Protein AF-A0AAV0VMI8-F1 (afdb_monomer_lite)

Sequence (122 aa):
MCESDPFAATLMYVEM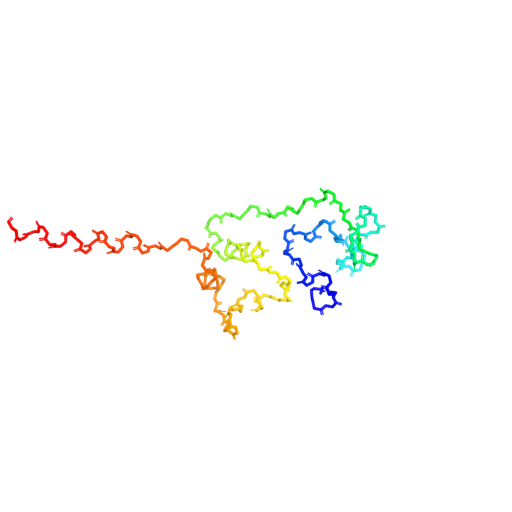PKYYTWNQSTKKFQRRKQGTPVPDWPQVFSTDALGRMYTVHPRNDECFYLRLLLVNVRGPKSFAHLKTVNGHQCQTYREACQLLGLLENDSHWDLTLADSVVSSNA

Foldseek 3Di:
DLVPDVVQQQDQLQQQQQFWDQDPVVRDIDGDQDACDDPPDPSTHGDPDTDDDDDDDVVCVQSVLVVLLSRPPGSQPDPQSSQADPNDRHPGSVVSCVSVVVDDPPVVVVVVVVVVVVPPPD

Structure (mmCIF, N/CA/C/O backbone):
data_AF-A0AAV0VMI8-F1
#
_entry.id   AF-A0AAV0VMI8-F1
#
loop_
_atom_site.group_PDB
_atom_site.id
_atom_site.type_symbol
_atom_site.label_atom_id
_atom_site.label_alt_id
_atom_site.label_comp_id
_atom_site.label_asym_id
_atom_site.label_entity_id
_atom_site.label_seq_id
_atom_site.pdbx_PDB_ins_code
_atom_site.Cartn_x
_atom_site.Cartn_y
_atom_site.Cartn_z
_atom_site.occupancy
_atom_site.B_iso_or_equiv
_atom_site.auth_seq_id
_atom_site.auth_comp_id
_atom_site.auth_asym_id
_atom_site.auth_atom_id
_atom_site.pdbx_PDB_model_num
ATOM 1 N N . MET A 1 1 ? -6.033 -8.830 1.809 1.00 82.38 1 MET A N 1
ATOM 2 C CA . MET A 1 1 ? -6.517 -7.585 2.452 1.00 82.38 1 MET A CA 1
ATOM 3 C C . MET A 1 1 ? -7.243 -6.724 1.429 1.00 82.38 1 MET A C 1
ATOM 5 O O . MET A 1 1 ? -8.460 -6.761 1.455 1.00 82.38 1 MET A O 1
ATOM 9 N N . CYS A 1 2 ? -6.558 -6.060 0.489 1.00 84.69 2 CYS A N 1
ATOM 10 C CA . CYS A 1 2 ? -7.210 -5.330 -0.618 1.00 84.69 2 CYS A CA 1
ATOM 11 C C . CYS A 1 2 ? -8.052 -6.239 -1.534 1.00 84.69 2 CYS A C 1
ATOM 13 O O . CYS A 1 2 ? -8.940 -5.782 -2.236 1.00 84.69 2 CYS A O 1
ATOM 15 N N . GLU A 1 3 ? -7.777 -7.542 -1.530 1.00 85.19 3 GLU A N 1
ATOM 16 C CA . GLU A 1 3 ? -8.587 -8.550 -2.219 1.00 85.19 3 GLU A CA 1
ATOM 17 C C . GLU A 1 3 ? -9.931 -8.840 -1.528 1.00 85.19 3 GLU A C 1
ATOM 19 O O . GLU A 1 3 ? -10.905 -9.158 -2.197 1.00 85.19 3 GLU A O 1
ATOM 24 N N . SER A 1 4 ? -9.990 -8.725 -0.200 1.00 88.06 4 SER A N 1
ATOM 25 C CA . SER A 1 4 ? -11.109 -9.205 0.622 1.00 88.06 4 SER A CA 1
ATOM 26 C C . SER A 1 4 ? -11.920 -8.087 1.280 1.00 88.06 4 SER A C 1
ATOM 28 O O . SER A 1 4 ? -13.030 -8.326 1.738 1.00 88.06 4 SER A O 1
ATOM 30 N N . ASP A 1 5 ? -11.353 -6.886 1.396 1.00 91.25 5 ASP A N 1
ATOM 31 C CA . ASP A 1 5 ? -11.987 -5.724 2.015 1.00 91.25 5 ASP A CA 1
ATOM 32 C C . ASP A 1 5 ? -12.143 -4.614 0.956 1.00 91.25 5 ASP A C 1
ATOM 34 O O . ASP A 1 5 ? -11.132 -4.046 0.532 1.00 91.25 5 ASP A O 1
ATOM 38 N N . PRO A 1 6 ? -13.379 -4.293 0.521 1.00 93.06 6 PRO A N 1
ATOM 39 C CA . PRO A 1 6 ? -13.624 -3.269 -0.494 1.00 93.06 6 PRO A CA 1
ATOM 40 C C . PRO A 1 6 ? -13.078 -1.890 -0.122 1.00 93.06 6 PRO A C 1
ATOM 42 O O . PRO A 1 6 ? -12.616 -1.172 -1.001 1.00 93.06 6 PRO A O 1
ATOM 45 N N . PHE A 1 7 ? -13.069 -1.538 1.168 1.00 94.81 7 PHE A N 1
ATOM 46 C CA . PHE A 1 7 ? -12.501 -0.267 1.618 1.00 94.81 7 PHE A CA 1
ATOM 47 C C . PHE A 1 7 ? -10.974 -0.273 1.504 1.00 94.81 7 PHE A C 1
ATOM 49 O O . PHE A 1 7 ? -10.371 0.689 1.049 1.00 94.81 7 PHE A O 1
ATOM 56 N N . ALA A 1 8 ? -10.323 -1.393 1.832 1.00 93.56 8 ALA A N 1
ATOM 57 C CA . ALA A 1 8 ? -8.879 -1.527 1.642 1.00 93.56 8 ALA A CA 1
ATOM 58 C C . ALA A 1 8 ? -8.469 -1.345 0.171 1.00 93.56 8 ALA A C 1
ATOM 60 O O . ALA A 1 8 ? -7.399 -0.809 -0.109 1.00 93.56 8 ALA A O 1
ATOM 61 N N . ALA A 1 9 ? -9.320 -1.767 -0.769 1.00 93.56 9 ALA A N 1
ATOM 62 C CA . ALA A 1 9 ? -9.074 -1.616 -2.200 1.00 93.56 9 ALA A CA 1
ATOM 63 C C . ALA A 1 9 ? -9.116 -0.154 -2.686 1.00 93.56 9 ALA A C 1
ATOM 65 O O . ALA A 1 9 ? -8.586 0.135 -3.757 1.00 93.56 9 ALA A O 1
ATOM 66 N N . THR A 1 10 ? -9.704 0.774 -1.921 1.00 93.81 10 THR A N 1
ATOM 67 C CA . THR A 1 10 ? -9.734 2.200 -2.289 1.00 93.81 10 THR A CA 1
ATOM 68 C C . THR A 1 10 ? -8.496 2.967 -1.826 1.00 93.81 10 THR A C 1
ATOM 70 O O . THR A 1 10 ? -8.305 4.110 -2.238 1.00 93.81 10 THR A O 1
ATOM 73 N N . LEU A 1 11 ? -7.668 2.366 -0.967 1.00 92.94 11 LEU A N 1
ATOM 74 C CA . LEU A 1 11 ? -6.557 3.034 -0.293 1.00 92.94 11 LEU A CA 1
ATOM 75 C C . LEU A 1 11 ? -5.218 2.787 -0.986 1.00 92.94 11 LEU A C 1
ATOM 77 O O . LEU A 1 11 ? -4.942 1.696 -1.489 1.00 92.94 11 LEU A O 1
ATOM 81 N N . MET A 1 12 ? -4.345 3.788 -0.945 1.00 91.75 12 MET A N 1
ATOM 82 C CA . MET A 1 12 ? -2.913 3.604 -1.179 1.00 91.75 12 MET A CA 1
ATOM 83 C C . MET A 1 12 ? -2.264 2.988 0.065 1.00 91.75 12 MET A C 1
ATOM 85 O O . MET A 1 12 ? -2.754 3.135 1.189 1.00 91.75 12 MET A O 1
ATOM 89 N N . TYR A 1 13 ? -1.111 2.335 -0.099 1.00 89.81 13 TYR A N 1
ATOM 90 C CA . TYR A 1 13 ? -0.442 1.690 1.036 1.00 89.81 13 TYR A CA 1
ATOM 91 C C . TYR A 1 13 ? -0.073 2.694 2.145 1.00 89.81 13 TYR A C 1
ATOM 93 O O . TYR A 1 13 ? -0.163 2.373 3.330 1.00 89.81 13 TYR A O 1
ATOM 101 N N . VAL A 1 14 ? 0.289 3.931 1.775 1.00 89.12 14 VAL A N 1
ATOM 102 C CA . VAL A 1 14 ? 0.594 5.020 2.727 1.00 89.12 14 VAL A CA 1
ATOM 103 C C . VAL A 1 14 ? -0.594 5.423 3.600 1.00 89.12 14 VAL A C 1
ATOM 105 O O . VAL A 1 14 ? -0.400 5.865 4.731 1.00 89.12 14 VAL A O 1
ATOM 108 N N . GLU A 1 15 ? -1.817 5.245 3.105 1.00 92.06 15 GLU A N 1
ATOM 109 C CA . GLU A 1 15 ? -3.047 5.604 3.814 1.00 92.06 15 GLU A CA 1
ATOM 110 C C . GLU A 1 15 ? -3.493 4.488 4.759 1.00 92.06 15 GLU A C 1
ATOM 112 O O . GLU A 1 15 ? -4.260 4.725 5.689 1.00 92.06 15 GLU A O 1
ATOM 117 N N . MET A 1 16 ? -2.996 3.264 4.565 1.00 92.44 16 MET A N 1
ATOM 118 C CA . MET A 1 16 ? -3.454 2.093 5.305 1.00 92.44 16 MET A CA 1
ATOM 119 C C . MET A 1 16 ? -3.379 2.248 6.827 1.00 92.44 16 MET A C 1
ATOM 121 O O . MET A 1 16 ? -4.359 1.922 7.504 1.00 92.44 16 MET A O 1
ATOM 125 N N . PRO A 1 17 ? -2.291 2.794 7.405 1.00 93.56 17 PRO A N 1
ATOM 126 C CA . PRO A 1 17 ? -2.172 2.958 8.852 1.00 93.56 17 PRO A CA 1
ATOM 127 C C . PRO A 1 17 ? -3.214 3.899 9.464 1.00 93.56 17 PRO A C 1
ATOM 129 O O . PRO A 1 17 ? -3.519 3.743 10.649 1.00 93.56 17 PRO A O 1
ATOM 132 N N . LYS A 1 18 ? -3.812 4.802 8.672 1.00 95.00 18 LYS A N 1
ATOM 133 C CA . LYS A 1 18 ? -4.903 5.689 9.105 1.00 95.00 18 LYS A CA 1
ATOM 134 C C . LYS A 1 18 ? -6.144 4.903 9.523 1.00 95.00 18 LYS A C 1
ATOM 136 O O . LYS A 1 18 ? -6.803 5.294 10.486 1.00 95.00 18 LYS A O 1
ATOM 141 N N . TYR A 1 19 ? -6.417 3.781 8.853 1.00 95.56 19 TYR A N 1
ATOM 142 C CA . TYR A 1 19 ? -7.660 3.012 8.998 1.00 95.56 19 TYR A CA 1
ATOM 143 C C . TYR A 1 19 ? -7.463 1.588 9.521 1.00 95.56 19 TYR A C 1
ATOM 145 O O . TYR A 1 19 ? -8.390 0.994 10.071 1.00 95.56 19 TYR A O 1
ATOM 153 N N . TYR A 1 20 ? -6.262 1.032 9.383 1.00 94.75 20 TYR A N 1
ATOM 154 C CA . TYR A 1 20 ? -5.935 -0.334 9.772 1.00 94.75 20 TYR A CA 1
ATOM 155 C C . TYR A 1 20 ? -4.783 -0.359 10.773 1.00 94.75 20 TYR A C 1
ATOM 157 O O . TYR A 1 20 ? -3.926 0.523 10.813 1.00 94.75 20 TYR A O 1
ATOM 165 N N . THR A 1 21 ? -4.756 -1.408 11.588 1.00 93.56 21 THR A N 1
ATOM 166 C CA . THR A 1 21 ? -3.662 -1.702 12.513 1.00 93.56 21 THR A CA 1
ATOM 167 C C . THR A 1 21 ? -3.278 -3.173 12.430 1.00 93.56 21 THR A C 1
ATOM 169 O O . THR A 1 21 ? -4.102 -4.022 12.082 1.00 93.56 21 THR A O 1
ATOM 172 N N . TRP A 1 22 ? -2.025 -3.485 12.743 1.00 92.19 22 TRP A N 1
ATOM 173 C CA . TRP A 1 22 ? -1.535 -4.856 12.773 1.00 92.19 22 TRP A CA 1
ATOM 174 C C . TRP A 1 22 ? -1.997 -5.569 14.046 1.00 92.19 22 TRP A C 1
ATOM 176 O O . TRP A 1 22 ? -1.670 -5.156 15.158 1.00 92.19 22 TRP A O 1
ATOM 186 N N . ASN A 1 23 ? -2.734 -6.668 13.891 1.00 93.12 23 ASN A N 1
ATOM 187 C CA . ASN A 1 23 ? -3.047 -7.569 14.991 1.00 93.12 23 ASN A CA 1
ATOM 188 C C . ASN A 1 23 ? -1.942 -8.628 15.103 1.00 93.12 23 ASN A C 1
ATOM 190 O O . ASN A 1 23 ? -1.799 -9.496 14.239 1.00 93.12 23 ASN A O 1
ATOM 194 N N . GLN A 1 24 ? -1.158 -8.557 16.181 1.00 92.94 24 GLN A N 1
ATOM 195 C CA . GLN A 1 24 ? -0.025 -9.458 16.398 1.00 92.94 24 GLN A CA 1
ATOM 196 C C . GLN A 1 24 ? -0.430 -10.919 16.620 1.00 92.94 24 GLN A C 1
ATOM 198 O O . GLN A 1 24 ? 0.352 -11.800 16.259 1.00 92.94 24 GLN A O 1
ATOM 203 N N . SER A 1 25 ? -1.615 -11.169 17.186 1.00 94.62 25 SER A N 1
ATOM 204 C CA . SER A 1 25 ? -2.120 -12.518 17.459 1.00 94.62 25 SER A CA 1
ATOM 205 C C . SER A 1 25 ? -2.558 -13.202 16.167 1.00 94.62 25 SER A C 1
ATOM 207 O O . SER A 1 25 ? -2.108 -14.303 15.866 1.00 94.62 25 SER A O 1
ATOM 209 N N . THR A 1 26 ? -3.355 -12.518 15.344 1.00 93.19 26 THR A N 1
ATOM 210 C CA . THR A 1 26 ? -3.866 -13.095 14.090 1.00 93.19 26 THR A CA 1
ATOM 211 C C . THR A 1 26 ? -2.911 -12.929 12.908 1.00 93.19 26 THR A C 1
ATOM 213 O O . THR A 1 26 ? -3.228 -13.404 11.821 1.00 93.19 26 THR A O 1
ATOM 216 N N . LYS A 1 27 ? -1.789 -12.210 13.088 1.00 91.69 27 LYS A N 1
ATOM 217 C CA . LYS A 1 27 ? -0.824 -11.828 12.036 1.00 91.69 27 LYS A CA 1
ATOM 218 C C . LYS A 1 27 ? -1.509 -11.248 10.797 1.00 91.69 27 LYS A C 1
ATOM 220 O O . LYS A 1 27 ? -1.183 -11.577 9.658 1.00 91.69 27 LYS A O 1
ATOM 225 N N . LYS A 1 28 ? -2.512 -10.405 11.031 1.00 91.12 28 LYS A N 1
ATOM 226 C CA . LYS A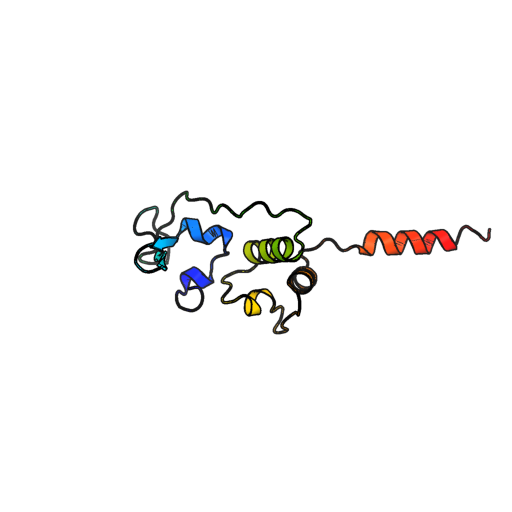 1 28 ? -3.314 -9.772 9.984 1.00 91.12 28 LYS A CA 1
ATOM 227 C C . LYS A 1 28 ? -3.554 -8.325 10.353 1.00 91.12 28 LYS A C 1
ATOM 229 O O . LYS A 1 28 ? -3.690 -7.979 11.525 1.00 91.12 28 LYS A O 1
ATOM 234 N N . PHE A 1 29 ? -3.653 -7.483 9.342 1.00 91.31 29 PHE A N 1
ATOM 235 C CA . PHE A 1 29 ? -4.219 -6.165 9.544 1.00 91.31 29 PHE A CA 1
ATOM 236 C C . PHE A 1 29 ? -5.721 -6.272 9.780 1.00 91.31 29 PHE A C 1
ATOM 238 O O . PHE A 1 29 ? -6.415 -7.036 9.111 1.00 91.31 29 PHE A O 1
ATOM 245 N N . GLN A 1 30 ? -6.207 -5.464 10.709 1.00 93.44 30 GLN A N 1
ATOM 246 C CA . GLN A 1 30 ? -7.620 -5.319 11.024 1.00 93.44 30 GLN A CA 1
ATOM 247 C C . GLN A 1 30 ? -7.996 -3.842 10.982 1.00 93.44 30 GLN A C 1
ATOM 249 O O . GLN A 1 30 ? -7.152 -2.981 11.251 1.00 93.44 30 GLN A O 1
ATOM 254 N N . ARG A 1 31 ? -9.261 -3.551 10.668 1.00 95.00 31 ARG A N 1
ATOM 255 C CA . ARG A 1 31 ? -9.799 -2.192 10.765 1.00 95.00 31 ARG A CA 1
ATOM 256 C C . ARG A 1 31 ? -9.623 -1.669 12.189 1.00 95.00 31 ARG A C 1
ATOM 258 O O . ARG A 1 31 ? -9.731 -2.418 13.168 1.00 95.00 31 ARG A O 1
ATOM 265 N N . ARG A 1 32 ? -9.344 -0.379 12.309 1.00 94.81 32 ARG A N 1
ATOM 266 C CA . ARG A 1 32 ? -9.362 0.313 13.595 1.00 94.81 32 ARG A CA 1
ATOM 267 C C . ARG A 1 32 ? -10.788 0.323 14.131 1.00 94.81 32 ARG A C 1
ATOM 269 O O . ARG A 1 32 ? -11.744 0.427 13.374 1.00 94.81 32 ARG A O 1
ATOM 276 N N . LYS A 1 33 ? -10.909 0.186 15.448 1.00 93.69 33 LYS A N 1
ATOM 277 C CA . LYS A 1 33 ? -12.197 0.127 16.158 1.00 93.69 33 LYS A CA 1
ATOM 278 C C . LYS A 1 33 ? -12.586 1.463 16.801 1.00 93.69 33 LYS A C 1
ATOM 280 O O . LYS A 1 33 ? -13.627 1.550 17.433 1.00 93.69 33 LYS A O 1
ATOM 285 N N . GLN A 1 34 ? -11.712 2.463 16.704 1.00 93.12 34 GLN A N 1
ATOM 286 C CA . GLN A 1 34 ? -11.830 3.774 17.339 1.00 93.12 34 GLN A CA 1
ATOM 287 C C . GLN A 1 34 ? -11.258 4.844 16.406 1.00 93.12 34 GLN A C 1
ATOM 289 O O . GLN A 1 34 ? -10.390 4.536 15.582 1.00 93.12 34 GLN A O 1
ATOM 294 N N . GLY A 1 35 ? -11.725 6.081 16.569 1.00 94.81 35 GLY A N 1
ATOM 295 C CA . GLY A 1 35 ? -11.341 7.236 15.760 1.00 94.81 35 GLY A CA 1
ATOM 296 C C . GLY A 1 35 ? -12.556 7.940 15.157 1.00 94.81 35 GLY A C 1
ATOM 297 O O . GLY A 1 35 ? -13.687 7.719 15.591 1.00 94.81 35 GLY A O 1
ATOM 298 N N . THR A 1 36 ? -12.321 8.764 14.142 1.00 96.69 36 THR A N 1
ATOM 299 C CA . THR A 1 36 ? -13.375 9.490 13.426 1.00 96.69 36 THR A CA 1
ATOM 300 C C . THR A 1 36 ? -14.046 8.557 12.413 1.00 96.69 36 THR A C 1
ATOM 302 O O . THR A 1 36 ? -13.333 8.013 11.559 1.00 96.69 36 THR A O 1
ATOM 305 N N . PRO A 1 37 ? -15.377 8.350 12.477 1.00 96.81 37 PRO A N 1
ATOM 306 C CA . PRO A 1 37 ? -16.103 7.546 11.496 1.00 96.81 37 PRO A CA 1
ATOM 307 C C . PRO A 1 37 ? -15.904 8.077 10.075 1.00 96.81 37 PRO A C 1
ATOM 309 O O . PRO A 1 37 ? -15.925 9.288 9.853 1.00 96.81 37 PRO A O 1
ATOM 312 N N . VAL A 1 38 ? -15.717 7.175 9.115 1.00 95.94 38 VAL A N 1
ATOM 313 C CA . VAL A 1 38 ? -15.617 7.537 7.697 1.00 95.94 38 VAL A CA 1
ATOM 314 C C . VAL A 1 38 ? -17.027 7.566 7.093 1.00 95.94 38 VAL A C 1
ATOM 316 O O . VAL A 1 38 ? -17.742 6.569 7.229 1.00 95.94 38 VAL A O 1
ATOM 319 N N . PRO A 1 39 ? -17.450 8.667 6.437 1.00 95.38 39 PRO A N 1
ATOM 320 C CA . PRO A 1 39 ? -18.735 8.725 5.740 1.00 95.38 39 PRO A CA 1
ATOM 321 C C . PRO A 1 39 ? -18.894 7.569 4.748 1.00 95.38 39 PRO A C 1
ATOM 323 O O . PRO A 1 39 ? -17.914 7.131 4.147 1.00 95.38 39 PRO A O 1
ATOM 326 N N . ASP A 1 40 ? -20.117 7.056 4.617 1.00 94.69 40 ASP A N 1
ATOM 327 C CA . ASP A 1 40 ? -20.505 5.981 3.685 1.00 94.69 40 ASP A CA 1
ATOM 328 C C . ASP A 1 40 ? -19.834 4.610 3.908 1.00 94.69 40 ASP A C 1
ATOM 330 O O . ASP A 1 40 ? -20.184 3.627 3.254 1.00 94.69 40 ASP A O 1
ATOM 334 N N . TRP A 1 41 ? -18.932 4.499 4.888 1.00 94.81 41 TRP A N 1
ATOM 335 C CA . TRP A 1 41 ? -18.226 3.267 5.225 1.00 94.81 41 TRP A CA 1
ATOM 336 C C . TRP A 1 41 ? -18.537 2.824 6.660 1.00 94.81 41 TRP A C 1
ATOM 338 O O . TRP A 1 41 ? -17.809 3.161 7.601 1.00 94.81 41 TRP A O 1
ATOM 348 N N . PRO A 1 42 ? -19.609 2.032 6.867 1.00 93.12 42 PRO A N 1
ATOM 349 C CA . PRO A 1 42 ? -19.976 1.577 8.199 1.00 93.12 42 PRO A CA 1
ATOM 350 C C . PRO A 1 42 ? -18.843 0.754 8.820 1.00 93.12 42 PRO A C 1
ATOM 352 O O . PRO A 1 42 ? -18.220 -0.094 8.172 1.00 93.12 42 PRO A O 1
ATOM 355 N N . GLN A 1 43 ? -18.596 0.998 10.109 1.00 91.62 43 GLN A N 1
ATOM 356 C CA . GLN A 1 43 ? -17.537 0.346 10.891 1.00 91.62 43 GLN A CA 1
ATOM 357 C C . GLN A 1 43 ? -16.113 0.609 10.365 1.00 91.62 43 GLN A C 1
ATOM 359 O O . GLN A 1 43 ? -15.198 -0.182 10.611 1.00 91.62 43 GLN A O 1
ATOM 364 N N . VAL A 1 44 ? -15.913 1.708 9.635 1.00 95.62 44 VAL A N 1
ATOM 365 C CA . VAL A 1 44 ? -14.587 2.211 9.281 1.00 95.62 44 VAL A CA 1
ATOM 366 C C . VAL A 1 44 ? -14.310 3.474 10.081 1.00 95.62 44 VAL A C 1
ATOM 368 O O . VAL A 1 44 ? -15.087 4.426 10.077 1.00 95.62 44 VAL A O 1
ATOM 371 N N . PHE A 1 45 ? -13.168 3.471 10.761 1.00 96.06 45 PHE A N 1
ATOM 372 C CA . PHE A 1 45 ? -12.705 4.583 11.575 1.00 96.06 45 PHE A CA 1
ATOM 373 C C . PHE A 1 45 ? -11.327 5.026 11.104 1.00 96.06 45 PHE A C 1
ATOM 375 O O . PHE A 1 45 ? -10.474 4.203 10.762 1.00 96.06 45 PHE A O 1
ATOM 382 N N . SER A 1 46 ? -11.115 6.334 11.109 1.00 95.38 46 SER A N 1
ATOM 383 C CA . SER A 1 46 ? -9.850 6.973 10.778 1.00 95.38 46 SER A CA 1
ATOM 384 C C . SER A 1 46 ? -9.185 7.551 12.024 1.00 95.38 46 SER A C 1
ATOM 386 O O . SER A 1 46 ? -9.853 7.967 12.968 1.00 95.38 46 SER A O 1
ATOM 388 N N . THR A 1 47 ? -7.857 7.563 12.039 1.00 94.44 47 THR A N 1
ATOM 389 C CA . THR A 1 47 ? -7.039 8.105 13.137 1.00 94.44 47 THR A CA 1
ATOM 390 C C . THR A 1 47 ? -5.887 8.927 12.572 1.00 94.44 47 THR A C 1
ATOM 392 O O . THR A 1 47 ? -5.550 8.767 11.405 1.00 94.44 47 THR A O 1
ATOM 395 N N . ASP A 1 48 ? -5.196 9.717 13.388 1.00 92.00 48 ASP A N 1
ATOM 396 C CA . ASP A 1 48 ? -4.034 10.506 12.935 1.00 92.00 48 ASP A CA 1
ATOM 397 C C . ASP A 1 48 ? -2.748 9.672 12.763 1.00 92.00 48 ASP A C 1
ATOM 399 O O . ASP A 1 48 ? -1.628 10.181 12.767 1.00 92.00 48 ASP A O 1
ATOM 403 N N . ALA A 1 49 ? -2.885 8.351 12.629 1.00 87.62 49 ALA A N 1
ATOM 404 C CA . ALA A 1 49 ? -1.763 7.448 12.458 1.00 87.62 49 ALA A CA 1
ATOM 405 C C . ALA A 1 49 ? -1.118 7.622 11.075 1.00 87.62 49 ALA A C 1
ATOM 407 O O . ALA A 1 49 ? -1.705 7.285 10.046 1.00 87.62 49 ALA A O 1
ATOM 408 N N . LEU A 1 50 ? 0.133 8.082 11.072 1.00 80.81 50 LEU A N 1
ATOM 409 C CA . LEU A 1 50 ? 0.949 8.220 9.870 1.00 80.81 50 LEU A CA 1
ATOM 410 C C . LEU A 1 50 ? 1.719 6.930 9.577 1.00 80.81 50 LEU A C 1
ATOM 412 O O . LEU A 1 50 ? 2.408 6.378 10.441 1.00 80.81 50 LEU A O 1
ATOM 416 N N . GLY A 1 51 ? 1.632 6.460 8.333 1.00 77.50 51 GLY A N 1
ATOM 417 C CA . GLY A 1 51 ? 2.434 5.342 7.861 1.00 77.50 51 GLY A CA 1
ATOM 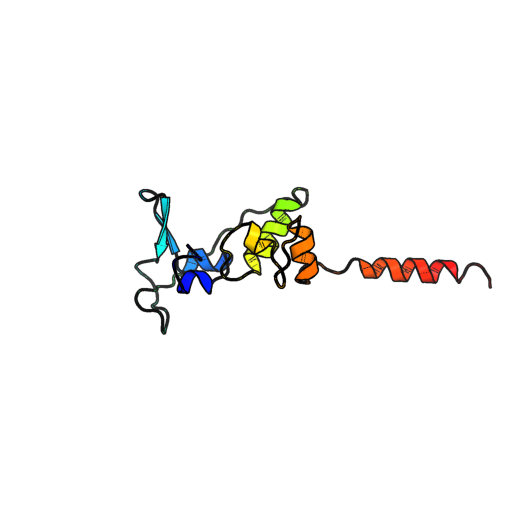418 C C . GLY A 1 51 ? 3.901 5.721 7.720 1.00 77.50 51 GLY A C 1
ATOM 419 O O . GLY A 1 51 ? 4.255 6.581 6.921 1.00 77.50 51 GLY A O 1
ATOM 420 N N . ARG A 1 52 ? 4.778 5.055 8.476 1.00 77.94 52 ARG A N 1
ATOM 421 C CA . ARG A 1 52 ? 6.227 5.184 8.294 1.00 77.94 52 ARG A CA 1
ATOM 422 C C . ARG A 1 52 ? 6.682 4.201 7.221 1.00 77.94 52 ARG A C 1
ATOM 424 O O . ARG A 1 52 ? 6.730 3.000 7.464 1.00 77.94 52 ARG A O 1
ATOM 431 N N . MET A 1 53 ? 7.024 4.712 6.040 1.00 75.62 53 MET A N 1
ATOM 432 C CA . MET A 1 53 ? 7.771 3.945 5.042 1.00 75.62 53 MET A CA 1
ATOM 433 C C . MET A 1 53 ? 9.268 4.083 5.309 1.00 75.62 53 MET A C 1
ATOM 435 O O . MET A 1 53 ? 9.776 5.201 5.415 1.00 75.62 53 MET A O 1
ATOM 439 N N . TYR A 1 54 ? 9.974 2.955 5.385 1.00 72.00 54 TYR A N 1
ATOM 440 C CA . TYR A 1 54 ? 11.423 2.934 5.585 1.00 72.00 54 TYR A CA 1
ATOM 441 C C . TYR A 1 54 ? 12.144 3.755 4.524 1.00 72.00 54 TYR A C 1
ATOM 443 O O . TYR A 1 54 ? 11.859 3.615 3.332 1.00 72.00 54 TYR A O 1
ATOM 451 N N . THR A 1 55 ? 13.077 4.602 4.957 1.00 74.69 55 THR A N 1
ATOM 452 C CA . THR A 1 55 ? 13.999 5.292 4.055 1.00 74.69 55 THR A CA 1
ATOM 453 C C . THR A 1 55 ? 14.764 4.242 3.263 1.00 74.69 55 THR A C 1
ATOM 455 O O . THR A 1 55 ? 15.482 3.427 3.837 1.00 74.69 55 THR A O 1
ATOM 458 N N . VAL A 1 56 ? 14.567 4.236 1.948 1.00 76.88 56 VAL A N 1
ATOM 459 C CA . VAL A 1 56 ? 15.279 3.333 1.048 1.00 76.88 56 VAL A CA 1
ATOM 460 C C . VAL A 1 56 ? 16.535 4.052 0.583 1.00 76.88 56 VAL A C 1
ATOM 462 O O . VAL A 1 56 ? 16.468 5.198 0.144 1.00 76.88 56 VAL A O 1
ATOM 465 N N . HIS A 1 57 ? 17.685 3.396 0.706 1.00 73.94 57 HIS A N 1
ATOM 466 C CA . HIS A 1 57 ? 18.929 3.936 0.176 1.00 73.9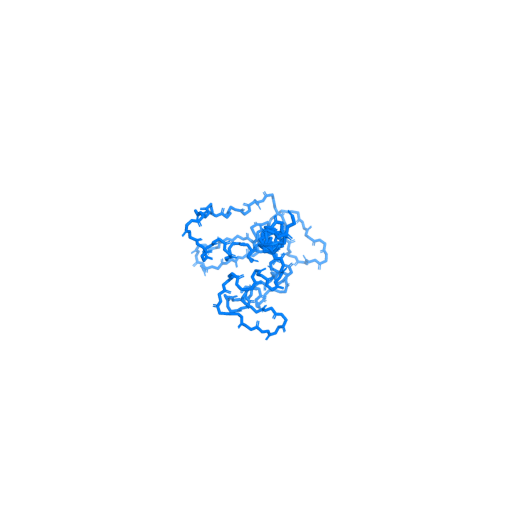4 57 HIS A CA 1
ATOM 467 C C . HIS A 1 57 ? 18.879 3.925 -1.365 1.00 73.94 57 HIS A C 1
ATOM 469 O O . HIS A 1 57 ? 18.512 2.891 -1.920 1.00 73.94 57 HIS A O 1
ATOM 475 N N . PRO A 1 58 ? 19.318 4.983 -2.074 1.00 64.75 58 PRO A N 1
ATOM 476 C CA . PRO A 1 58 ? 19.268 5.055 -3.545 1.00 64.75 58 PRO A CA 1
ATOM 477 C C . PRO A 1 58 ? 19.977 3.913 -4.295 1.00 64.75 58 PRO A C 1
ATOM 479 O O . PRO A 1 58 ? 19.697 3.667 -5.457 1.00 64.75 58 PRO A O 1
ATOM 482 N N . ARG A 1 59 ? 20.894 3.198 -3.627 1.00 74.75 59 ARG A N 1
ATOM 483 C CA . ARG A 1 59 ? 21.566 1.996 -4.171 1.00 74.75 59 ARG A CA 1
ATOM 484 C C . ARG A 1 59 ? 20.686 0.743 -4.200 1.00 74.75 59 ARG A C 1
ATOM 486 O O . ARG A 1 59 ? 21.108 -0.255 -4.765 1.00 74.75 59 ARG A O 1
ATOM 493 N N . ASN A 1 60 ? 19.526 0.766 -3.549 1.00 82.88 60 ASN A N 1
ATOM 494 C CA . ASN A 1 60 ? 18.545 -0.309 -3.615 1.00 82.88 60 ASN A CA 1
ATOM 495 C C . ASN A 1 60 ? 17.412 0.139 -4.543 1.00 82.88 60 ASN A C 1
ATOM 497 O O . ASN A 1 60 ? 16.373 0.639 -4.104 1.00 82.88 60 ASN A O 1
ATOM 501 N N . ASP A 1 61 ? 17.697 0.015 -5.832 1.00 83.75 61 ASP A N 1
ATOM 502 C CA . ASP A 1 61 ? 16.843 0.390 -6.952 1.00 83.75 61 ASP A CA 1
ATOM 503 C C . ASP A 1 61 ? 15.468 -0.289 -6.875 1.00 83.75 61 ASP A C 1
ATOM 505 O O . ASP A 1 61 ? 14.438 0.385 -6.905 1.00 83.75 61 ASP A O 1
ATOM 509 N N . GLU A 1 62 ? 15.433 -1.601 -6.652 1.00 88.50 62 GLU A N 1
ATOM 510 C CA . GLU A 1 62 ? 14.196 -2.375 -6.535 1.00 88.50 62 GLU A CA 1
ATOM 511 C C . GLU A 1 62 ? 13.301 -1.867 -5.394 1.00 88.50 62 GLU A C 1
ATOM 513 O O . GLU A 1 62 ? 12.108 -1.623 -5.597 1.00 88.50 62 GLU A O 1
ATOM 518 N N . CYS A 1 63 ? 13.855 -1.632 -4.197 1.00 89.31 63 CYS A N 1
ATOM 519 C CA . CYS A 1 63 ? 13.074 -1.077 -3.087 1.00 89.31 63 CYS A CA 1
ATOM 520 C C . CYS A 1 63 ? 12.629 0.370 -3.342 1.00 89.31 63 CYS A C 1
ATOM 522 O O . CYS A 1 63 ? 11.567 0.767 -2.853 1.00 89.31 63 CYS A O 1
ATOM 524 N N . PHE A 1 64 ? 13.415 1.161 -4.078 1.00 89.50 64 PHE A N 1
ATOM 525 C CA . PHE A 1 64 ? 13.061 2.537 -4.415 1.00 89.50 64 PHE A CA 1
ATOM 526 C C . PHE A 1 64 ? 11.832 2.564 -5.328 1.00 89.50 64 PHE A C 1
ATOM 528 O O . PHE A 1 64 ? 10.834 3.214 -5.000 1.00 89.50 64 PHE A O 1
ATOM 535 N N . TYR A 1 65 ? 11.852 1.791 -6.416 1.00 92.19 65 TYR A N 1
ATOM 536 C CA . TYR A 1 65 ? 10.725 1.717 -7.345 1.00 92.19 65 TYR A CA 1
ATOM 537 C C . TYR A 1 65 ? 9.502 1.043 -6.717 1.00 92.19 65 TYR A C 1
ATOM 539 O O . TYR A 1 65 ? 8.386 1.531 -6.883 1.00 92.19 65 TYR A O 1
ATOM 547 N N . LEU A 1 66 ? 9.690 -0.008 -5.911 1.00 92.44 66 LEU A N 1
ATOM 548 C CA . LEU A 1 66 ? 8.591 -0.609 -5.151 1.00 92.44 66 LEU A CA 1
ATOM 549 C C . LEU A 1 66 ? 7.921 0.414 -4.225 1.00 92.44 66 LEU A C 1
ATOM 551 O O . LEU A 1 66 ? 6.692 0.489 -4.171 1.00 92.44 66 LEU A O 1
ATOM 555 N N . ARG A 1 67 ? 8.711 1.222 -3.505 1.00 91.25 67 ARG A N 1
ATOM 556 C CA . ARG A 1 67 ? 8.176 2.290 -2.653 1.00 91.25 67 ARG A CA 1
ATOM 557 C C . ARG A 1 67 ? 7.377 3.292 -3.481 1.00 91.25 67 ARG A C 1
ATOM 559 O O . ARG A 1 67 ? 6.283 3.660 -3.064 1.00 91.25 67 ARG A O 1
ATOM 566 N N . LEU A 1 68 ? 7.890 3.703 -4.638 1.00 92.00 68 LEU A N 1
ATOM 567 C CA . LEU A 1 68 ? 7.204 4.642 -5.523 1.00 92.00 68 LEU A CA 1
ATOM 568 C C . LEU A 1 68 ? 5.843 4.097 -5.982 1.00 92.00 68 LEU A C 1
ATOM 570 O O . LEU A 1 68 ? 4.843 4.810 -5.905 1.00 92.00 68 LEU A O 1
ATOM 574 N N . LEU A 1 69 ? 5.769 2.815 -6.343 1.00 94.00 69 LEU A N 1
ATOM 575 C CA . LEU A 1 69 ? 4.504 2.161 -6.688 1.00 94.00 69 LEU A CA 1
ATOM 576 C C . LEU A 1 69 ? 3.550 2.087 -5.491 1.00 94.00 69 LEU A C 1
ATOM 578 O O . LEU A 1 69 ? 2.379 2.414 -5.627 1.00 94.00 69 LEU A O 1
ATOM 582 N N . LEU A 1 70 ? 4.024 1.719 -4.298 1.00 92.38 70 LEU A N 1
ATOM 583 C CA . LEU A 1 70 ? 3.179 1.635 -3.096 1.00 92.38 70 LEU A CA 1
ATOM 584 C C . LEU A 1 70 ? 2.566 2.983 -2.680 1.00 92.38 70 LEU A C 1
ATOM 586 O O . LEU A 1 70 ? 1.514 3.008 -2.036 1.00 92.38 70 LEU A O 1
ATOM 590 N N . VAL A 1 71 ? 3.228 4.092 -3.021 1.00 91.31 71 VAL A N 1
ATOM 591 C CA . VAL A 1 71 ? 2.733 5.452 -2.767 1.00 91.31 71 VAL A CA 1
ATOM 592 C C . VAL A 1 71 ? 1.708 5.890 -3.816 1.00 91.31 71 VAL A C 1
ATOM 594 O O . VAL A 1 71 ? 0.839 6.681 -3.479 1.00 91.31 71 VAL A O 1
ATOM 597 N N . ASN A 1 72 ? 1.777 5.377 -5.049 1.00 91.62 72 ASN A N 1
ATOM 598 C CA . ASN A 1 72 ? 0.975 5.877 -6.175 1.00 91.62 72 ASN A CA 1
ATOM 599 C C . ASN A 1 72 ? -0.110 4.902 -6.675 1.00 91.62 72 ASN A C 1
ATOM 601 O O . ASN A 1 72 ? -1.044 5.317 -7.359 1.00 91.62 72 ASN A O 1
ATOM 605 N N . VAL A 1 73 ? -0.027 3.612 -6.336 1.00 92.12 73 VAL A N 1
ATOM 606 C CA . VAL A 1 73 ? -0.982 2.579 -6.767 1.00 92.12 73 VAL A CA 1
ATOM 607 C C . VAL A 1 73 ? -2.030 2.339 -5.680 1.00 92.12 73 VAL A C 1
ATOM 609 O O . VAL A 1 73 ? -1.706 2.031 -4.530 1.00 92.12 73 VAL A O 1
ATOM 612 N N . ARG A 1 74 ? -3.310 2.447 -6.054 1.00 92.88 74 ARG A N 1
ATOM 613 C CA . ARG A 1 74 ? -4.453 2.168 -5.171 1.00 92.88 74 ARG A CA 1
ATOM 614 C C . ARG A 1 74 ? -4.757 0.677 -5.085 1.00 92.88 74 ARG A C 1
ATOM 616 O O . ARG A 1 74 ? -4.720 -0.032 -6.086 1.00 92.88 74 ARG A O 1
ATOM 623 N N . GLY A 1 75 ? -5.099 0.224 -3.883 1.00 91.06 75 GLY A N 1
ATOM 624 C CA . GLY A 1 75 ? -5.588 -1.123 -3.613 1.00 91.06 75 GLY A CA 1
ATOM 625 C C . GLY A 1 75 ? -4.675 -2.258 -4.079 1.00 91.06 75 GLY A C 1
ATOM 626 O O . GLY A 1 75 ? -5.207 -3.247 -4.595 1.00 91.06 75 GLY A O 1
ATOM 627 N N . PRO A 1 76 ? -3.337 -2.182 -3.919 1.00 90.25 76 PRO A N 1
ATOM 628 C CA . PRO A 1 76 ? -2.455 -3.209 -4.450 1.00 90.25 76 PRO A CA 1
ATOM 629 C C . PRO A 1 76 ? -2.785 -4.575 -3.843 1.00 90.25 76 PRO A C 1
ATOM 631 O O . PRO A 1 76 ? -2.813 -4.746 -2.622 1.00 90.25 76 PRO A O 1
ATOM 634 N N . LYS A 1 77 ? -3.061 -5.557 -4.707 1.00 89.69 77 LYS A N 1
ATOM 635 C CA . LYS A 1 77 ? -3.467 -6.912 -4.292 1.00 89.69 77 LYS A CA 1
ATOM 636 C C . LYS A 1 77 ? -2.290 -7.877 -4.162 1.00 89.69 77 LYS A C 1
ATOM 638 O O . LYS A 1 77 ? -2.359 -8.824 -3.388 1.00 89.69 77 LYS A O 1
ATOM 643 N N . SER A 1 78 ? -1.211 -7.631 -4.899 1.00 91.50 78 SER A N 1
ATOM 644 C CA . SER A 1 78 ? 0.004 -8.446 -4.905 1.00 91.50 78 SER A CA 1
ATOM 645 C C . SER A 1 78 ? 1.174 -7.668 -5.516 1.00 91.50 78 SER A C 1
ATOM 647 O O . SER A 1 78 ? 0.981 -6.621 -6.136 1.00 91.50 78 SER A O 1
ATOM 649 N N . PHE A 1 79 ? 2.391 -8.202 -5.398 1.00 91.50 79 PHE A N 1
ATOM 650 C CA . PHE A 1 79 ? 3.555 -7.661 -6.109 1.00 91.50 79 PHE A CA 1
ATOM 651 C C . PHE A 1 79 ? 3.394 -7.727 -7.634 1.00 91.50 79 PHE A C 1
ATOM 653 O O . PHE A 1 79 ? 3.796 -6.804 -8.334 1.00 91.50 79 PHE A O 1
ATOM 660 N N . ALA A 1 80 ? 2.748 -8.775 -8.153 1.00 93.75 80 ALA A N 1
ATOM 661 C CA . ALA A 1 80 ? 2.422 -8.869 -9.575 1.00 93.75 80 ALA A CA 1
ATOM 662 C C . ALA A 1 80 ? 1.450 -7.758 -10.005 1.00 93.75 80 ALA A C 1
ATOM 664 O O . ALA A 1 80 ? 1.646 -7.140 -11.048 1.00 93.75 80 ALA A O 1
ATOM 665 N N . HIS A 1 81 ? 0.457 -7.445 -9.166 1.00 92.81 81 HIS A N 1
ATOM 666 C CA . HIS A 1 81 ? -0.473 -6.347 -9.420 1.00 92.81 81 HIS A CA 1
ATOM 667 C C . HIS A 1 81 ? 0.239 -4.990 -9.461 1.00 92.81 81 HIS A C 1
ATOM 669 O O . HIS A 1 81 ? -0.028 -4.204 -10.359 1.00 92.81 81 HIS A O 1
ATOM 675 N N . LEU A 1 82 ? 1.188 -4.738 -8.551 1.00 94.12 82 LEU A N 1
ATOM 676 C CA . LEU A 1 82 ? 2.001 -3.511 -8.570 1.00 94.12 82 LEU A CA 1
ATOM 677 C C . LEU A 1 82 ? 2.805 -3.349 -9.866 1.00 94.12 82 LEU A C 1
ATOM 679 O O . LEU A 1 82 ? 3.059 -2.228 -10.287 1.00 94.12 82 LEU A O 1
ATOM 683 N N . LYS A 1 83 ? 3.188 -4.460 -10.503 1.00 94.50 83 LYS A N 1
ATOM 684 C CA . LYS A 1 83 ? 3.877 -4.456 -11.798 1.00 94.50 83 LYS A CA 1
ATOM 685 C C . LYS A 1 83 ? 2.932 -4.437 -12.998 1.00 94.50 83 LYS A C 1
ATOM 687 O O . LYS A 1 83 ? 3.404 -4.391 -14.127 1.00 94.50 83 LYS A O 1
ATOM 692 N N . THR A 1 84 ? 1.621 -4.513 -12.794 1.00 95.12 84 THR A N 1
ATOM 693 C CA . THR A 1 84 ? 0.657 -4.562 -13.895 1.00 95.12 84 THR A CA 1
ATOM 694 C C . THR A 1 84 ? 0.166 -3.160 -14.223 1.00 95.12 84 THR A C 1
ATOM 696 O O . THR A 1 84 ? -0.513 -2.536 -13.413 1.00 95.12 84 THR A O 1
ATOM 699 N N . VAL A 1 85 ? 0.470 -2.682 -15.427 1.00 92.75 85 VAL A N 1
ATOM 700 C CA . VAL A 1 85 ? 0.047 -1.370 -15.934 1.00 92.75 85 VAL A CA 1
ATOM 701 C C . VAL A 1 85 ? -0.744 -1.597 -17.218 1.00 92.75 85 VAL A C 1
ATOM 703 O O . VAL A 1 85 ? -0.277 -2.290 -18.116 1.00 92.75 85 VAL A O 1
ATOM 706 N N . ASN A 1 86 ? -1.970 -1.071 -17.298 1.00 89.50 86 ASN A N 1
ATOM 707 C CA . ASN A 1 86 ? -2.867 -1.239 -18.456 1.00 89.50 86 ASN A CA 1
ATOM 708 C C . ASN A 1 86 ? -3.068 -2.706 -18.901 1.00 89.50 86 ASN A C 1
ATOM 710 O O . ASN A 1 86 ? -3.174 -2.999 -20.087 1.00 89.50 86 ASN A O 1
ATOM 714 N N . GLY A 1 87 ? -3.099 -3.643 -17.948 1.00 90.81 87 GLY A N 1
ATOM 715 C CA . GLY A 1 87 ? -3.256 -5.078 -18.224 1.00 90.81 87 GLY A CA 1
ATOM 716 C C . GLY A 1 87 ? -1.972 -5.806 -18.642 1.00 90.81 87 GLY A C 1
ATOM 717 O O . GLY A 1 87 ? -1.998 -7.027 -18.774 1.00 90.81 87 GLY A O 1
ATOM 718 N N . HIS A 1 88 ? -0.847 -5.100 -18.789 1.00 92.19 88 HIS A N 1
ATOM 719 C CA . HIS A 1 88 ? 0.463 -5.686 -19.065 1.00 92.19 88 HIS A CA 1
ATOM 720 C C . HIS A 1 88 ? 1.295 -5.799 -17.781 1.00 92.19 88 HIS A C 1
ATOM 722 O O . HIS A 1 88 ? 1.503 -4.809 -17.079 1.00 92.19 88 HIS A O 1
ATOM 728 N N . GLN A 1 89 ? 1.786 -7.001 -17.468 1.00 95.12 89 GLN A N 1
ATOM 729 C CA . GLN A 1 89 ? 2.641 -7.233 -16.305 1.00 95.12 89 GLN A CA 1
ATOM 730 C C . GLN A 1 89 ? 4.118 -6.995 -16.649 1.00 95.12 89 GLN A C 1
ATOM 732 O O . GLN A 1 89 ? 4.726 -7.764 -17.387 1.00 95.12 89 GLN A O 1
ATOM 737 N N . CYS A 1 90 ? 4.706 -5.968 -16.041 1.00 94.75 90 CYS A N 1
ATOM 738 C CA . CYS A 1 90 ? 6.112 -5.602 -16.183 1.00 94.75 90 CYS A CA 1
ATOM 739 C C . CYS A 1 90 ? 7.049 -6.608 -15.493 1.00 94.75 90 CYS A C 1
ATOM 741 O O . CYS A 1 90 ? 6.703 -7.262 -14.490 1.00 94.75 90 CYS A O 1
ATOM 743 N N . GLN A 1 91 ? 8.284 -6.692 -15.986 1.00 93.50 91 GLN A N 1
ATOM 744 C CA . GLN A 1 91 ? 9.313 -7.543 -15.391 1.00 93.50 91 GLN A CA 1
ATOM 745 C C . GLN A 1 91 ? 9.867 -6.923 -14.108 1.00 93.50 91 GLN A C 1
ATOM 747 O O . GLN A 1 91 ? 9.992 -7.619 -13.096 1.00 93.50 91 GLN A O 1
ATOM 752 N N . THR A 1 92 ? 10.086 -5.608 -14.112 1.00 94.19 92 THR A N 1
ATOM 753 C CA . THR A 1 92 ? 10.669 -4.862 -12.984 1.00 94.19 92 THR A CA 1
ATOM 754 C C . THR A 1 92 ? 9.701 -3.819 -12.428 1.00 94.19 92 THR A C 1
ATOM 756 O O . THR A 1 92 ? 8.764 -3.392 -13.107 1.00 94.19 92 THR A O 1
ATOM 759 N N . TYR A 1 93 ? 9.925 -3.379 -11.186 1.00 94.38 93 TYR A N 1
ATOM 760 C CA . TYR A 1 93 ? 9.180 -2.237 -10.641 1.00 94.38 93 TYR A CA 1
ATOM 761 C C . TYR A 1 93 ? 9.546 -0.930 -11.352 1.00 94.38 93 TYR A C 1
ATOM 763 O O . TYR A 1 93 ? 8.690 -0.061 -11.494 1.00 94.38 93 TYR A O 1
ATOM 771 N N . ARG A 1 94 ? 10.790 -0.799 -11.837 1.00 93.19 94 ARG A N 1
ATOM 772 C CA . ARG A 1 94 ? 11.239 0.366 -12.613 1.00 93.19 94 ARG A CA 1
ATOM 773 C C . ARG A 1 94 ? 10.401 0.562 -13.870 1.00 93.19 94 ARG A C 1
ATOM 775 O O . ARG A 1 94 ? 9.907 1.658 -14.101 1.00 93.19 94 ARG A O 1
ATOM 782 N N . GLU A 1 95 ? 10.223 -0.502 -14.644 1.00 93.38 95 GLU A N 1
ATOM 783 C CA . GLU A 1 95 ? 9.427 -0.492 -15.875 1.00 93.38 95 GLU A CA 1
ATOM 784 C C . GLU A 1 95 ? 7.971 -0.094 -15.590 1.00 93.38 95 GLU A C 1
ATOM 786 O O . GLU A 1 95 ? 7.417 0.770 -16.266 1.00 93.38 95 GLU A O 1
ATOM 791 N N . ALA A 1 96 ? 7.375 -0.636 -14.522 1.00 94.94 96 ALA A N 1
ATOM 792 C CA . ALA A 1 96 ? 6.035 -0.235 -14.098 1.00 94.94 96 ALA A CA 1
ATOM 793 C C . ALA A 1 96 ? 5.969 1.259 -13.729 1.00 94.94 96 ALA A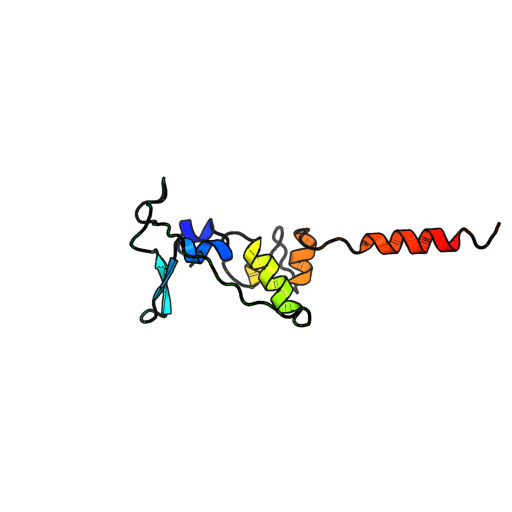 C 1
ATOM 795 O O . ALA A 1 96 ? 5.041 1.952 -14.142 1.00 94.94 96 ALA A O 1
ATOM 796 N N . CYS A 1 97 ? 6.970 1.784 -13.011 1.00 93.62 97 CYS A N 1
ATOM 797 C CA . CYS A 1 97 ? 7.074 3.216 -12.715 1.00 93.62 97 CYS A CA 1
ATOM 798 C C . CYS A 1 97 ? 7.205 4.073 -13.983 1.00 93.62 97 CYS A C 1
ATOM 800 O O . CYS A 1 97 ? 6.596 5.138 -14.045 1.00 93.62 97 CYS A O 1
ATOM 802 N N . GLN A 1 98 ? 7.966 3.622 -14.985 1.00 92.38 98 GLN A N 1
ATOM 803 C CA . GLN A 1 98 ? 8.114 4.320 -16.269 1.00 92.38 98 GLN A CA 1
ATOM 804 C C . GLN A 1 98 ? 6.788 4.386 -17.026 1.00 92.38 98 GLN A C 1
ATOM 806 O O . GLN A 1 98 ? 6.378 5.465 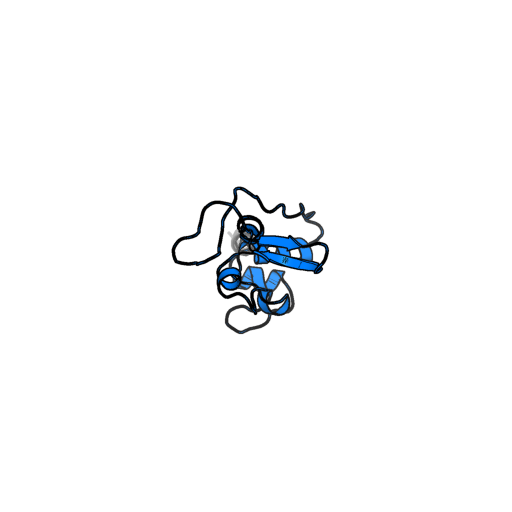-17.441 1.00 92.38 98 GLN A O 1
ATOM 811 N N . LEU A 1 99 ? 6.079 3.259 -17.150 1.00 92.81 99 LEU A N 1
ATOM 812 C CA . LEU A 1 99 ? 4.780 3.214 -17.830 1.00 92.81 99 LEU A CA 1
ATOM 813 C C . LEU A 1 99 ? 3.701 4.033 -17.109 1.00 92.81 99 LEU A C 1
ATOM 815 O O . LEU A 1 99 ? 2.787 4.543 -17.751 1.00 92.81 99 LEU A O 1
ATOM 819 N N . LEU A 1 100 ? 3.808 4.174 -15.786 1.00 91.75 100 LEU A N 1
ATOM 820 C CA . LEU A 1 100 ? 2.948 5.048 -14.986 1.00 91.75 100 LEU A CA 1
ATOM 821 C C . LEU A 1 100 ? 3.379 6.526 -15.019 1.00 91.75 100 LEU A C 1
ATOM 823 O O . LEU A 1 100 ? 2.708 7.352 -14.404 1.00 91.75 100 LEU A O 1
ATOM 827 N N . GLY A 1 101 ? 4.482 6.868 -15.697 1.00 90.94 101 GLY A N 1
ATOM 828 C CA . GLY A 1 101 ? 5.004 8.237 -15.761 1.00 90.94 101 GLY A CA 1
ATOM 829 C C . GLY A 1 101 ? 5.516 8.767 -14.418 1.00 90.94 101 GLY A C 1
ATOM 830 O O . GLY A 1 101 ? 5.493 9.970 -14.183 1.00 90.94 101 GLY A O 1
ATOM 831 N N . LEU A 1 102 ? 5.938 7.878 -13.512 1.00 89.50 102 LEU A N 1
ATOM 832 C CA . LEU A 1 102 ? 6.418 8.239 -12.171 1.00 89.50 102 LEU A CA 1
ATOM 833 C C . LEU A 1 102 ? 7.912 8.586 -12.139 1.00 89.50 102 LEU A C 1
ATOM 835 O O . LEU A 1 102 ? 8.412 9.023 -11.104 1.00 89.50 102 LEU A O 1
ATOM 839 N N . LEU A 1 103 ? 8.633 8.338 -13.234 1.00 88.12 103 LEU A N 1
ATOM 840 C CA . LEU A 1 103 ? 10.036 8.710 -13.387 1.00 88.12 103 LEU A CA 1
ATOM 841 C C . LEU A 1 103 ? 10.129 9.920 -14.313 1.00 88.12 103 LEU A C 1
ATOM 843 O O . LEU A 1 103 ? 9.415 9.987 -15.312 1.00 88.12 103 LEU A O 1
ATOM 847 N N . GLU A 1 104 ? 11.024 10.853 -13.996 1.00 75.62 104 GLU A N 1
ATOM 848 C CA . GLU A 1 104 ? 11.395 11.903 -14.940 1.00 75.62 104 GLU A CA 1
ATOM 849 C C . GLU A 1 104 ? 12.036 11.249 -16.172 1.00 75.62 104 GLU A C 1
ATOM 851 O O . GLU A 1 104 ? 12.861 10.341 -16.057 1.00 75.62 104 GLU A O 1
ATOM 856 N N . ASN A 1 105 ? 11.602 11.664 -17.360 1.00 59.12 105 ASN A N 1
ATOM 857 C CA . ASN A 1 105 ? 12.171 11.178 -18.607 1.00 59.12 105 ASN A CA 1
ATOM 858 C C . ASN A 1 105 ? 13.618 11.687 -18.726 1.00 59.12 105 ASN A C 1
ATOM 860 O O . ASN A 1 105 ? 13.843 12.887 -18.872 1.00 59.12 105 ASN A O 1
ATOM 864 N N . ASP A 1 106 ? 14.587 10.770 -18.769 1.00 54.66 106 ASP A N 1
ATOM 865 C CA . ASP A 1 106 ? 15.999 11.072 -19.069 1.00 54.66 106 ASP A CA 1
ATOM 866 C C . ASP A 1 106 ? 16.204 11.657 -20.490 1.00 54.66 106 ASP A C 1
ATOM 868 O O . ASP A 1 106 ? 17.307 12.070 -20.847 1.00 54.66 106 ASP A O 1
ATOM 872 N N . SER A 1 107 ? 15.143 11.769 -21.303 1.00 51.00 107 SER A N 1
ATOM 873 C CA . SER A 1 107 ? 15.174 12.289 -22.678 1.00 51.00 107 SER A CA 1
ATOM 874 C C . SER A 1 107 ? 15.527 13.778 -22.797 1.00 51.00 107 SER A C 1
ATOM 876 O O . SER A 1 107 ? 15.546 14.317 -23.902 1.00 51.00 107 SER A O 1
ATOM 878 N N . HIS A 1 108 ? 15.807 14.467 -21.690 1.00 45.00 108 HIS A N 1
ATOM 879 C CA . HIS A 1 108 ? 16.360 15.820 -21.738 1.00 45.00 108 HIS A CA 1
ATOM 880 C C . HIS A 1 108 ? 17.838 15.854 -22.157 1.00 45.00 108 HIS A C 1
ATOM 882 O O . HIS A 1 108 ? 18.284 16.884 -22.659 1.00 45.00 108 HIS A O 1
ATOM 888 N N . TRP A 1 109 ? 18.582 14.750 -22.027 1.00 49.22 109 TRP A N 1
ATOM 889 C CA . TRP A 1 109 ? 20.002 14.714 -22.402 1.00 49.22 109 TRP A CA 1
ATOM 890 C C . TRP A 1 109 ? 20.244 14.300 -23.858 1.00 49.22 109 TRP A C 1
ATOM 892 O O . TRP A 1 109 ? 21.168 14.818 -24.488 1.00 49.22 109 TRP A O 1
ATOM 902 N N . ASP A 1 110 ? 19.377 13.463 -24.435 1.00 49.47 110 ASP A N 1
ATOM 903 C CA . ASP A 1 110 ? 19.539 12.981 -25.817 1.00 49.47 110 ASP A CA 1
ATOM 904 C C . ASP A 1 110 ? 19.377 14.099 -26.861 1.00 49.47 110 ASP A C 1
ATOM 906 O O . ASP A 1 110 ? 20.031 14.081 -27.903 1.00 49.47 110 ASP A O 1
ATOM 910 N N . LEU A 1 111 ? 18.575 15.127 -26.561 1.00 49.25 111 LEU A N 1
ATOM 911 C CA . LEU A 1 111 ? 18.423 16.295 -27.437 1.00 49.25 111 LEU A CA 1
ATOM 912 C C . LEU A 1 111 ? 19.647 17.224 -27.411 1.00 49.25 111 LEU A C 1
ATOM 914 O O . LEU A 1 111 ? 19.938 17.873 -28.409 1.00 49.25 111 LEU A O 1
ATOM 918 N N . THR A 1 112 ? 20.420 17.252 -26.320 1.00 48.81 112 THR A N 1
ATOM 919 C CA . THR A 1 112 ? 21.613 18.120 -26.226 1.00 48.81 112 THR A CA 1
ATOM 920 C C . THR A 1 112 ? 22.851 17.549 -26.923 1.00 48.81 112 THR A C 1
ATOM 922 O O . THR A 1 112 ? 23.745 18.306 -27.314 1.00 48.81 112 THR A O 1
ATOM 925 N N . LEU A 1 113 ? 22.906 16.228 -27.135 1.00 53.69 113 LEU A N 1
ATOM 926 C CA . LEU A 1 113 ? 24.019 15.592 -27.846 1.00 53.69 113 LEU A CA 1
ATOM 927 C C . LEU A 1 113 ? 23.836 15.619 -29.375 1.00 53.69 113 LEU A C 1
ATOM 929 O O . LEU A 1 113 ? 24.829 15.626 -30.101 1.00 53.69 113 LEU A O 1
ATOM 933 N N . ALA A 1 114 ? 22.594 15.700 -29.868 1.00 51.66 114 ALA A N 1
ATOM 934 C CA . ALA A 1 114 ? 22.302 15.826 -31.298 1.00 51.66 114 ALA A CA 1
ATOM 935 C C . ALA A 1 114 ? 22.642 17.224 -31.860 1.00 51.66 114 ALA A C 1
ATOM 937 O O . ALA A 1 114 ? 23.178 17.320 -32.964 1.00 51.66 114 ALA A O 1
ATOM 938 N N . ASP A 1 115 ? 22.437 18.294 -31.083 1.00 51.88 115 ASP A N 1
ATOM 939 C CA . ASP A 1 115 ? 22.770 19.665 -31.512 1.00 51.88 115 ASP A CA 1
ATOM 940 C C . ASP A 1 115 ? 24.281 19.963 -31.479 1.00 51.88 115 ASP A C 1
ATOM 942 O O . ASP A 1 115 ? 24.760 20.870 -32.161 1.00 51.88 115 ASP A O 1
ATOM 946 N N . SER A 1 116 ? 25.073 19.169 -30.750 1.00 48.12 116 SER A N 1
ATOM 947 C CA . SER A 1 116 ? 26.531 19.359 -30.669 1.00 48.12 116 SER A CA 1
ATOM 948 C C . SER A 1 116 ? 27.298 18.791 -31.874 1.00 48.12 116 SER A C 1
ATOM 950 O O . SER A 1 116 ? 28.468 19.119 -32.064 1.00 48.12 116 SER A O 1
ATOM 952 N N . VAL A 1 117 ? 26.657 17.979 -32.724 1.00 53.00 117 VAL A N 1
ATOM 953 C CA . VAL A 1 117 ? 27.282 17.444 -33.951 1.00 53.00 117 VAL A CA 1
ATOM 954 C C . VAL A 1 117 ? 27.160 18.425 -35.128 1.00 53.00 117 VAL A C 1
ATOM 956 O O . VAL A 1 117 ? 27.958 18.367 -36.060 1.00 53.00 117 VAL A O 1
ATOM 959 N N . VAL A 1 118 ? 26.226 19.383 -35.078 1.00 56.28 118 VAL A N 1
ATOM 960 C CA . VAL A 1 118 ? 25.968 20.309 -36.198 1.00 56.28 118 VAL A CA 1
ATOM 961 C C . VAL A 1 118 ? 26.914 21.524 -36.208 1.00 56.28 118 VAL A C 1
ATOM 963 O O . VAL A 1 118 ? 27.187 22.068 -37.273 1.00 56.28 118 VAL A O 1
ATOM 966 N N . SER A 1 119 ? 27.517 21.903 -35.076 1.00 54.97 119 SER A N 1
ATOM 967 C CA . SER A 1 119 ? 28.408 23.083 -34.997 1.00 54.97 119 SER A CA 1
ATOM 968 C C . SER A 1 119 ? 29.896 22.805 -35.259 1.00 54.97 119 SER A C 1
ATOM 970 O O . SER A 1 119 ? 30.726 23.677 -35.024 1.00 54.97 119 SER A O 1
ATOM 972 N N . SER A 1 120 ? 30.261 21.617 -35.754 1.00 51.34 120 SER A N 1
ATOM 973 C CA . SER A 1 120 ? 31.655 21.318 -36.145 1.00 51.34 120 SER A CA 1
ATOM 974 C C . SER A 1 120 ? 31.953 21.573 -37.632 1.00 51.34 120 SER A C 1
ATOM 976 O O . SER A 1 120 ? 33.100 21.424 -38.044 1.00 51.34 120 SER A O 1
ATOM 978 N N . ASN A 1 121 ? 30.954 21.982 -38.430 1.00 50.28 121 ASN A N 1
ATOM 979 C CA . ASN A 1 121 ? 31.082 22.195 -39.879 1.00 50.28 121 ASN A CA 1
ATOM 980 C C . ASN A 1 121 ? 30.490 23.542 -40.362 1.00 50.28 121 ASN A C 1
ATOM 982 O O . ASN A 1 121 ? 29.750 23.570 -41.348 1.00 50.28 121 ASN A O 1
ATOM 986 N N . ALA A 1 122 ? 30.825 24.660 -39.712 1.00 39.34 122 ALA A N 1
ATOM 987 C CA . ALA A 1 122 ? 30.617 25.998 -40.282 1.00 39.34 122 ALA A CA 1
ATOM 988 C C . ALA A 1 122 ? 31.800 26.923 -39.980 1.00 39.34 122 ALA A C 1
ATOM 990 O O . ALA A 1 122 ? 32.224 26.959 -38.804 1.00 39.34 122 ALA A O 1
#

pLDDT: mean 84.64, std 15.2, range [39.34, 96.81]

Radius of gyration: 20.47 Å; chains: 1; bounding box: 52×39×58 Å

Organism: NCBI:txid13131

Secondary structure (DSSP, 8-state):
-TTT-TTGGGSBGGGHHHHEEEETTTTEEEE-SSSEEPTT-TT-EE-S----PPPPPTT-HHHHHHHHHHHH-BS--SHHHHTEETTEE-SSHHHHHHHTT-S--THHHHHHHHHTTGGG--